Protein AF-A0A936VTS9-F1 (afdb_monomer)

pLDDT: mean 87.69, std 15.1, range [30.19, 98.06]

Secondary structure (DSSP, 8-state):
--S------HHHHHHHHHHHHHHHHHHHHSS---------TTSSHHHHHHHHHHHHHHTT-------GGGGBSS-HHHHHHHHHH-GGG-SGGGB-HHHHHHHHHHHHHT-S-----

Mean predicted aligned error: 6.27 Å

Nearest PDB structures (foldseek):
  3rot-assembly1_A  TM=4.775E-01  e=7.035E+00  Legionella pneumophila subsp. pneumophila str. Philadelphia 1

Radius of gyration: 16.19 Å; Cα contacts (8 Å, |Δi|>4): 73; chains: 1; bounding box: 34×36×44 Å

Foldseek 3Di:
DPPDDPDQDVVLLVVLVVVCVVCVVVCVVAPFDDDDQDDDVPPCSVVNQVSNCVVCVVVVNHDDDDDQQVFFPDHPVVVVVVCVVPVVCPDDVRGPVVLVVVVVVCRRVVPPDDDDD

Structure (mmCIF, N/CA/C/O backbone):
data_AF-A0A936VTS9-F1
#
_entry.id   AF-A0A936VTS9-F1
#
loop_
_atom_site.group_PDB
_atom_site.id
_atom_site.type_symbol
_atom_site.label_atom_id
_atom_site.label_alt_id
_atom_site.label_comp_id
_atom_site.label_asym_id
_atom_site.label_entity_id
_atom_site.label_seq_id
_atom_site.pdbx_PDB_ins_code
_atom_site.Cartn_x
_atom_site.Cartn_y
_atom_site.Cartn_z
_atom_site.occupancy
_atom_site.B_iso_or_equiv
_atom_site.auth_seq_id
_atom_site.auth_comp_id
_atom_site.auth_asym_id
_atom_site.auth_atom_id
_atom_site.pdbx_PDB_model_num
ATOM 1 N N . MET A 1 1 ? 12.568 -3.144 -2.873 1.00 46.44 1 MET A N 1
ATOM 2 C CA . MET A 1 1 ? 13.756 -2.280 -2.635 1.00 46.44 1 MET A CA 1
ATOM 3 C C . MET A 1 1 ? 14.427 -2.713 -1.330 1.00 46.44 1 MET A C 1
ATOM 5 O O . MET A 1 1 ? 13.986 -2.320 -0.260 1.00 46.44 1 MET A O 1
ATOM 9 N N . ILE A 1 2 ? 15.425 -3.597 -1.391 1.00 30.19 2 ILE A N 1
ATOM 10 C CA . ILE A 1 2 ? 16.169 -4.049 -0.203 1.00 30.19 2 ILE A CA 1
ATOM 11 C C . ILE A 1 2 ? 17.440 -3.198 -0.126 1.00 30.19 2 ILE A C 1
ATOM 13 O O . ILE A 1 2 ? 18.278 -3.291 -1.018 1.00 30.19 2 ILE A O 1
ATOM 17 N N . GLY A 1 3 ? 17.564 -2.352 0.901 1.00 41.81 3 GLY A N 1
ATOM 18 C CA . GLY A 1 3 ? 18.779 -1.561 1.165 1.00 41.81 3 GLY A CA 1
ATOM 19 C C . GLY A 1 3 ? 18.603 -0.040 1.197 1.00 41.81 3 GLY A C 1
ATOM 20 O O . GLY A 1 3 ? 19.502 0.652 1.675 1.00 41.81 3 GLY A O 1
ATOM 21 N N . ASP A 1 4 ? 17.454 0.486 0.775 1.00 53.44 4 ASP A N 1
ATOM 22 C CA . ASP A 1 4 ? 17.201 1.926 0.823 1.00 53.44 4 ASP A CA 1
ATOM 23 C C . ASP A 1 4 ? 16.870 2.386 2.244 1.00 53.44 4 ASP A C 1
ATOM 25 O O . ASP A 1 4 ? 15.795 2.127 2.785 1.00 53.44 4 ASP A O 1
ATOM 29 N N . LYS A 1 5 ? 17.817 3.092 2.867 1.00 62.66 5 LYS A N 1
ATOM 30 C CA . LYS A 1 5 ? 17.593 3.774 4.143 1.00 62.66 5 LYS A CA 1
ATOM 31 C C . LYS A 1 5 ? 16.794 5.047 3.895 1.00 62.66 5 LYS A C 1
ATOM 33 O O . LYS A 1 5 ? 17.365 6.113 3.649 1.00 62.66 5 LYS A O 1
ATOM 38 N N . ILE A 1 6 ? 15.472 4.938 3.982 1.00 70.12 6 ILE A N 1
ATOM 39 C CA . ILE A 1 6 ? 14.591 6.103 3.963 1.00 70.12 6 ILE A CA 1
ATOM 40 C C . ILE A 1 6 ? 14.909 6.957 5.197 1.00 70.12 6 ILE A C 1
ATOM 42 O O . ILE A 1 6 ? 14.695 6.536 6.332 1.00 70.12 6 ILE A O 1
ATOM 46 N N . HIS A 1 7 ? 15.437 8.162 4.978 1.00 79.50 7 HIS A N 1
ATOM 47 C CA . HIS A 1 7 ? 15.618 9.138 6.048 1.00 79.50 7 HIS A CA 1
ATOM 48 C C . HIS A 1 7 ? 14.267 9.781 6.363 1.00 79.50 7 HIS A C 1
ATOM 50 O O . HIS A 1 7 ? 13.797 10.662 5.641 1.00 79.50 7 HIS A O 1
ATOM 56 N N . ILE A 1 8 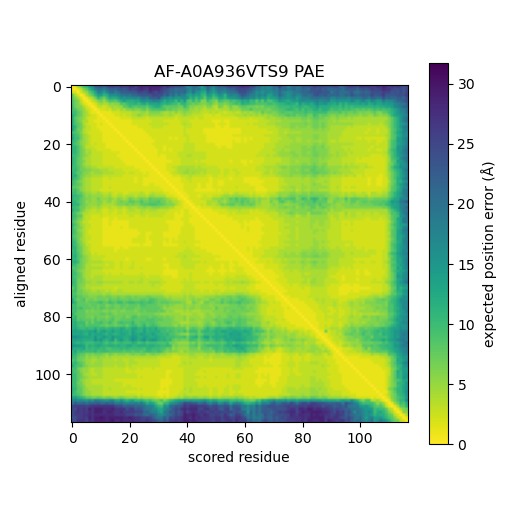? 13.636 9.315 7.437 1.00 85.12 8 ILE A N 1
ATOM 57 C CA . ILE A 1 8 ? 12.363 9.848 7.917 1.00 85.12 8 ILE A CA 1
ATOM 58 C C . ILE A 1 8 ? 12.626 11.146 8.683 1.00 85.12 8 ILE A C 1
ATOM 60 O O . ILE A 1 8 ? 13.404 11.172 9.634 1.00 85.12 8 ILE A O 1
ATOM 64 N N . LYS A 1 9 ? 11.976 12.230 8.254 1.00 87.12 9 LYS A N 1
ATOM 65 C CA . LYS A 1 9 ? 11.957 13.519 8.950 1.00 87.12 9 LYS A CA 1
ATOM 66 C C . LYS A 1 9 ? 10.609 13.721 9.632 1.00 87.12 9 LYS A C 1
ATOM 68 O O . LYS A 1 9 ? 9.590 13.230 9.146 1.00 87.12 9 LYS A O 1
ATOM 73 N N . GLU A 1 10 ? 10.594 14.535 10.683 1.00 89.31 10 GLU A N 1
ATOM 74 C CA . GLU A 1 10 ? 9.375 14.843 11.443 1.00 89.31 10 GLU A CA 1
ATOM 75 C C . GLU A 1 10 ? 8.262 15.451 10.571 1.00 89.31 10 GLU A C 1
ATOM 77 O O . GLU A 1 10 ? 7.089 15.118 10.714 1.00 89.31 10 GLU A O 1
ATOM 82 N N . GLU A 1 11 ? 8.623 16.276 9.583 1.00 90.31 11 GLU A N 1
ATOM 83 C CA . GLU A 1 11 ? 7.670 16.851 8.621 1.00 90.31 11 GLU A CA 1
ATOM 84 C C . GLU A 1 11 ? 6.881 15.786 7.831 1.00 90.31 11 GLU A C 1
ATOM 86 O O . GLU A 1 11 ? 5.711 15.992 7.501 1.00 90.31 11 GLU A O 1
ATOM 91 N N . TYR A 1 12 ? 7.484 14.623 7.559 1.00 93.44 12 TYR A N 1
ATOM 92 C CA . TYR A 1 12 ? 6.818 13.526 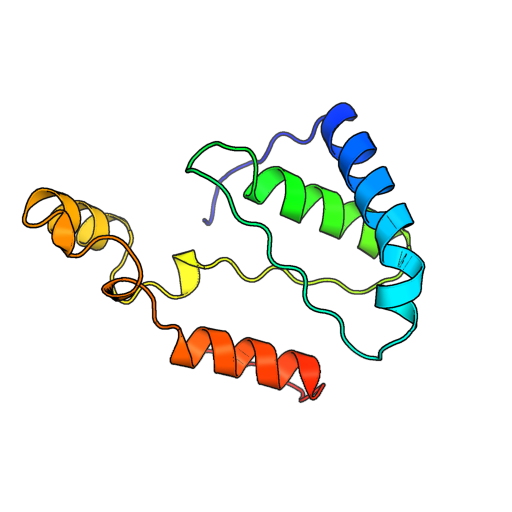6.855 1.00 93.44 12 TYR A CA 1
ATOM 93 C C . TYR A 1 12 ? 5.859 12.772 7.779 1.00 93.44 12 TYR A C 1
ATOM 95 O O . TYR A 1 12 ? 4.784 12.363 7.337 1.00 93.44 12 TYR A O 1
ATOM 103 N N . LEU A 1 13 ? 6.214 12.639 9.061 1.00 94.75 13 LEU A N 1
ATOM 104 C CA . LEU A 1 13 ? 5.337 12.064 10.081 1.00 94.75 13 LEU A CA 1
ATOM 105 C C . LEU A 1 13 ? 4.121 12.960 10.327 1.00 94.75 13 LEU A C 1
ATOM 107 O O . LEU A 1 13 ? 3.005 12.453 10.394 1.00 94.75 13 LEU A O 1
ATOM 111 N N . HIS A 1 14 ? 4.295 14.284 10.359 1.00 95.81 14 HIS A N 1
ATOM 112 C CA . HIS A 1 14 ? 3.180 15.232 10.484 1.00 95.81 14 HIS A CA 1
ATOM 113 C C . HIS A 1 14 ? 2.132 15.054 9.381 1.00 95.81 14 HIS A C 1
ATOM 115 O O . HIS A 1 14 ? 0.932 14.988 9.648 1.00 95.81 14 HIS A O 1
ATOM 121 N N . ASN A 1 15 ? 2.576 14.923 8.129 1.00 95.31 15 ASN A N 1
ATOM 122 C CA . ASN A 1 15 ? 1.666 14.681 7.009 1.00 95.31 15 ASN A CA 1
ATOM 123 C C . ASN A 1 15 ? 0.994 13.304 7.103 1.00 95.31 15 ASN A C 1
ATOM 125 O O . ASN A 1 15 ? -0.202 13.194 6.840 1.00 95.31 15 ASN A O 1
ATOM 129 N N . ALA A 1 16 ? 1.725 12.271 7.527 1.00 97.12 16 ALA A N 1
ATOM 130 C CA . ALA A 1 16 ? 1.157 10.945 7.749 1.00 97.12 16 ALA A CA 1
ATOM 131 C C . ALA A 1 16 ? 0.094 10.932 8.861 1.00 97.12 16 ALA A C 1
ATOM 133 O O . ALA A 1 16 ? -0.948 10.305 8.684 1.00 97.12 16 ALA A O 1
ATOM 134 N N . ARG A 1 17 ? 0.294 11.677 9.960 1.00 98.06 17 ARG A N 1
ATOM 135 C CA . ARG A 1 17 ? -0.706 11.839 11.032 1.00 98.06 17 ARG A CA 1
ATOM 136 C C . ARG A 1 17 ? -1.998 12.461 10.513 1.00 98.06 17 ARG A C 1
ATOM 138 O O . ARG A 1 17 ? -3.063 11.920 10.774 1.00 98.06 17 ARG A O 1
ATOM 145 N N . LYS A 1 18 ? -1.914 13.495 9.672 1.00 98.00 18 LYS A N 1
ATOM 146 C CA . LYS A 1 18 ? -3.104 14.082 9.029 1.00 98.00 18 LYS A CA 1
ATOM 147 C C . LYS A 1 18 ? -3.863 13.085 8.152 1.00 98.00 18 LYS A C 1
ATOM 149 O O . LYS A 1 18 ? -5.088 13.069 8.178 1.00 98.00 18 LYS A O 1
ATOM 154 N N . ILE A 1 19 ? -3.149 12.265 7.374 1.00 97.56 19 ILE A N 1
ATOM 155 C CA . ILE A 1 19 ? -3.771 11.215 6.549 1.00 97.56 19 ILE A CA 1
ATOM 156 C C . ILE A 1 19 ? -4.448 10.175 7.449 1.00 97.56 19 ILE A C 1
ATOM 158 O O . ILE A 1 19 ? -5.592 9.807 7.198 1.00 97.56 19 ILE A O 1
ATOM 162 N N . LYS A 1 20 ? -3.764 9.739 8.515 1.00 97.69 20 LYS A N 1
ATOM 163 C CA . LYS A 1 20 ? -4.306 8.811 9.512 1.00 97.69 20 LYS A CA 1
ATOM 164 C C . LYS A 1 20 ? -5.587 9.366 10.127 1.00 97.69 20 LYS A C 1
ATOM 166 O O . LYS A 1 20 ? -6.580 8.660 10.146 1.00 97.69 20 LYS A O 1
ATOM 171 N N . ASP A 1 21 ? -5.583 10.618 10.580 1.00 97.81 21 ASP A N 1
ATOM 172 C CA . ASP A 1 21 ? -6.745 11.253 11.214 1.00 97.81 21 ASP A CA 1
ATOM 173 C C . ASP A 1 21 ? -7.933 11.375 10.245 1.00 97.81 21 ASP A C 1
ATOM 175 O O . ASP A 1 21 ? -9.075 11.167 10.645 1.00 97.81 21 ASP A O 1
ATOM 179 N N . LEU A 1 22 ? -7.670 11.659 8.963 1.00 98.00 22 LEU A N 1
ATOM 180 C CA . LEU A 1 22 ? -8.706 11.733 7.931 1.00 98.00 22 LEU A CA 1
ATOM 181 C C . LEU A 1 22 ? -9.371 10.374 7.665 1.00 98.00 22 LEU A C 1
ATOM 183 O O . LEU A 1 22 ? -10.568 10.327 7.406 1.00 98.00 22 LEU A O 1
ATOM 187 N N . LEU A 1 23 ? -8.594 9.289 7.705 1.00 97.31 23 LEU A N 1
ATOM 188 C CA . LEU A 1 23 ? -9.042 7.942 7.334 1.00 97.31 23 LEU A CA 1
ATOM 189 C C . LEU A 1 23 ? -9.372 7.051 8.540 1.00 97.31 23 LEU A C 1
ATOM 191 O O . LEU A 1 23 ? -9.840 5.932 8.353 1.00 97.31 23 LEU A O 1
ATOM 195 N N . GLU A 1 24 ? -9.122 7.501 9.773 1.00 95.88 24 GLU A N 1
ATOM 196 C CA . GLU A 1 24 ? -9.191 6.649 10.968 1.00 95.88 24 GLU A CA 1
ATOM 197 C C . GLU A 1 24 ? -10.571 6.018 11.160 1.00 95.88 24 GLU A C 1
ATOM 199 O O . GLU A 1 24 ? -10.664 4.834 11.494 1.00 95.88 24 GLU A O 1
ATOM 204 N N . PHE A 1 25 ? -11.637 6.783 10.918 1.00 97.19 25 PHE A N 1
ATOM 205 C CA . PHE A 1 25 ? -12.997 6.262 11.007 1.00 97.19 25 PHE A CA 1
ATOM 206 C C . PHE A 1 25 ? -13.225 5.113 10.016 1.00 97.19 25 PHE A C 1
ATOM 208 O O . PHE A 1 25 ? -13.690 4.048 10.420 1.00 97.19 25 PHE A O 1
ATOM 215 N N . ASP A 1 26 ? -12.845 5.292 8.750 1.00 97.38 26 ASP A N 1
ATOM 216 C CA . ASP A 1 26 ? -13.038 4.285 7.703 1.00 97.38 26 ASP A CA 1
ATOM 217 C C . ASP A 1 26 ? -12.192 3.037 7.965 1.00 97.38 26 ASP A C 1
ATOM 219 O O . ASP A 1 26 ? -12.702 1.920 7.895 1.00 97.38 26 ASP A O 1
ATOM 223 N N . ILE A 1 27 ? -10.925 3.226 8.357 1.00 96.56 27 ILE A N 1
ATOM 224 C CA . ILE A 1 27 ? -10.000 2.136 8.692 1.00 96.56 27 ILE A CA 1
ATOM 225 C C . ILE A 1 27 ? -10.568 1.265 9.815 1.00 96.56 27 ILE A C 1
ATOM 227 O O . ILE A 1 27 ? -10.493 0.043 9.739 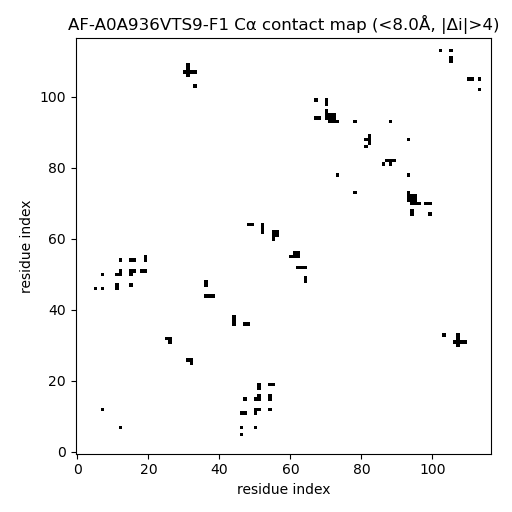1.00 96.56 27 ILE A O 1
ATOM 231 N N . ARG A 1 28 ? -11.142 1.877 10.859 1.00 95.56 28 ARG A N 1
ATOM 232 C CA . ARG A 1 28 ? -11.698 1.148 12.011 1.00 95.56 28 ARG A CA 1
ATOM 233 C C . ARG A 1 28 ? -13.103 0.592 11.770 1.00 95.56 28 ARG A C 1
ATOM 235 O O . ARG A 1 28 ? -13.557 -0.237 12.555 1.00 95.56 28 ARG A O 1
ATOM 242 N N . SER A 1 29 ? -13.794 1.041 10.723 1.00 96.81 29 SER A N 1
ATOM 243 C CA . SER A 1 29 ? -15.169 0.622 10.415 1.00 96.81 29 SER A CA 1
ATOM 244 C C . SER A 1 29 ? -15.251 -0.708 9.664 1.00 96.81 29 SER A C 1
ATOM 246 O O . SER A 1 29 ? -16.337 -1.269 9.524 1.00 96.81 29 SER A O 1
ATOM 248 N N . VAL A 1 30 ? -14.120 -1.224 9.184 1.00 94.94 30 VAL A N 1
ATOM 249 C CA . VAL A 1 30 ? -14.026 -2.489 8.452 1.00 94.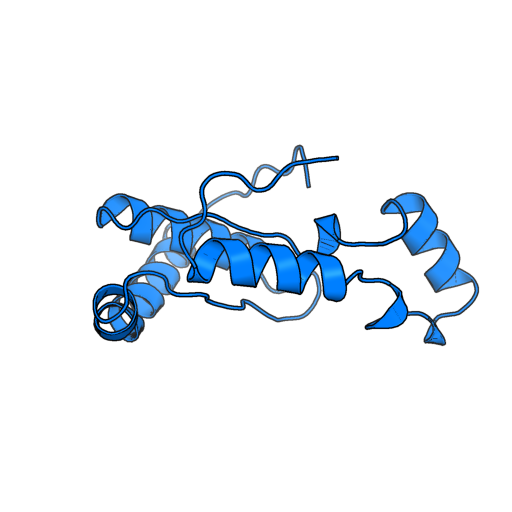94 30 VAL A CA 1
ATOM 250 C C . VAL A 1 30 ? -12.933 -3.369 9.056 1.00 94.94 30 VAL A C 1
ATOM 252 O O . VAL A 1 30 ? -12.002 -2.857 9.673 1.00 94.94 30 VAL A O 1
ATOM 255 N N . PRO A 1 31 ? -13.005 -4.698 8.890 1.00 93.00 31 PRO A N 1
ATOM 256 C CA . PRO A 1 31 ? -11.989 -5.579 9.456 1.00 93.00 31 PRO A CA 1
ATOM 257 C C . PRO A 1 31 ? -10.632 -5.502 8.732 1.00 93.00 31 PRO A C 1
ATOM 259 O O . PRO A 1 31 ? -9.607 -5.820 9.326 1.00 93.00 31 PRO A O 1
ATOM 262 N N . ALA A 1 32 ? -10.618 -5.082 7.464 1.00 95.12 32 ALA A N 1
ATOM 263 C CA . ALA A 1 32 ? -9.415 -4.877 6.665 1.00 95.12 32 ALA A CA 1
ATOM 264 C C . ALA A 1 32 ? -9.623 -3.691 5.713 1.00 95.12 32 ALA A C 1
ATOM 266 O O . ALA A 1 32 ? -10.673 -3.581 5.077 1.00 95.12 32 ALA A O 1
ATOM 267 N N . PHE A 1 33 ? -8.623 -2.814 5.606 1.00 96.62 33 PHE A N 1
ATOM 268 C CA . PHE A 1 33 ? -8.676 -1.597 4.793 1.00 96.62 33 PHE A CA 1
ATOM 269 C C . PHE A 1 33 ? -7.431 -1.487 3.908 1.00 96.62 33 PHE A C 1
ATOM 271 O O . PHE A 1 33 ? -6.316 -1.732 4.367 1.00 96.62 33 PHE A O 1
ATOM 278 N N . VAL A 1 34 ? -7.610 -1.112 2.640 1.00 96.81 34 VAL A N 1
ATOM 279 C CA . VAL A 1 34 ? -6.521 -1.023 1.653 1.00 96.81 34 VAL A CA 1
ATOM 280 C C . VAL A 1 34 ? -6.392 0.413 1.157 1.00 96.81 34 VAL A C 1
ATOM 282 O O . VAL A 1 34 ? -7.362 1.008 0.695 1.00 96.81 34 VAL A O 1
ATOM 285 N N . ILE A 1 35 ? -5.173 0.955 1.223 1.00 96.44 35 ILE A N 1
ATOM 286 C CA . ILE A 1 35 ? -4.836 2.312 0.775 1.00 96.44 35 ILE A CA 1
ATOM 287 C C . ILE A 1 35 ? -3.826 2.219 -0.363 1.00 96.44 35 ILE A C 1
ATOM 289 O O . ILE A 1 35 ? -2.745 1.654 -0.202 1.00 96.44 35 ILE A O 1
ATOM 293 N N . THR A 1 36 ? -4.143 2.823 -1.507 1.00 95.69 36 THR A N 1
ATOM 294 C CA . THR A 1 36 ? -3.214 2.930 -2.638 1.00 95.69 36 THR A CA 1
ATOM 295 C C . THR A 1 36 ? -2.508 4.282 -2.630 1.00 95.69 36 THR A C 1
ATOM 297 O O . THR A 1 36 ? -3.167 5.321 -2.669 1.00 95.69 36 THR A O 1
ATOM 300 N N . ILE A 1 37 ? -1.173 4.284 -2.642 1.00 95.31 37 ILE A N 1
ATOM 301 C CA . ILE A 1 37 ? -0.358 5.507 -2.707 1.00 95.31 37 ILE A CA 1
ATOM 302 C C . ILE A 1 37 ? 0.294 5.594 -4.092 1.00 95.31 37 ILE A C 1
ATOM 304 O O . ILE A 1 37 ? 1.279 4.914 -4.376 1.00 95.31 37 ILE A O 1
ATOM 308 N N . GLY A 1 38 ? -0.282 6.427 -4.963 1.00 92.62 38 GLY A N 1
ATOM 309 C CA . GLY A 1 38 ? 0.189 6.669 -6.331 1.00 92.62 38 GLY A CA 1
ATOM 310 C C . GLY A 1 38 ? 1.024 7.947 -6.477 1.00 92.62 38 GLY A C 1
ATOM 311 O O . GLY A 1 38 ? 1.054 8.790 -5.584 1.00 92.62 38 GLY A O 1
ATOM 312 N N . GLY A 1 39 ? 1.715 8.091 -7.612 1.00 90.06 39 GLY A N 1
ATOM 313 C CA . GLY A 1 39 ? 2.572 9.247 -7.911 1.00 90.06 39 GLY A CA 1
ATOM 314 C C . GLY A 1 39 ? 3.796 8.908 -8.768 1.00 90.06 39 GLY A C 1
ATOM 315 O O . GLY A 1 39 ? 4.149 7.741 -8.956 1.00 90.06 39 GLY A O 1
ATOM 316 N N . GLU A 1 40 ? 4.479 9.932 -9.268 1.00 86.56 40 GLU A N 1
ATOM 317 C CA . GLU A 1 40 ? 5.674 9.793 -10.110 1.00 86.56 40 GLU A CA 1
ATOM 318 C C . GLU A 1 40 ? 6.887 9.246 -9.342 1.00 86.56 40 GLU A C 1
ATOM 320 O O . GLU A 1 40 ? 6.953 9.287 -8.109 1.00 86.56 40 GLU A O 1
ATOM 325 N N . SER A 1 41 ? 7.865 8.680 -10.055 1.00 81.88 41 SER A N 1
ATOM 326 C CA . SER A 1 41 ? 9.121 8.248 -9.426 1.00 81.88 41 SER A CA 1
ATOM 327 C C . SER A 1 41 ? 9.781 9.424 -8.695 1.00 81.88 41 SER A C 1
ATOM 329 O O . SER A 1 41 ? 9.857 10.522 -9.232 1.00 81.88 41 SER A O 1
ATOM 331 N N . GLY A 1 42 ? 10.211 9.213 -7.448 1.00 83.44 42 GLY A N 1
ATOM 332 C CA . GLY A 1 42 ? 10.776 10.278 -6.608 1.00 83.44 42 GLY A CA 1
ATOM 333 C C . GLY A 1 42 ? 9.761 11.207 -5.923 1.00 83.44 42 GLY A C 1
ATOM 334 O O . GLY A 1 42 ? 10.172 12.021 -5.105 1.00 83.44 42 GLY A O 1
ATOM 335 N N . SER A 1 43 ? 8.448 11.059 -6.145 1.00 88.06 43 SER A N 1
ATOM 336 C CA . SER A 1 43 ? 7.419 11.941 -5.552 1.00 88.06 43 SER A CA 1
ATOM 337 C C . SER A 1 43 ? 7.161 11.737 -4.048 1.00 88.06 43 SER A C 1
ATOM 339 O O . SER A 1 43 ? 6.224 12.308 -3.499 1.00 88.06 43 SER A O 1
ATOM 341 N N . GLY A 1 44 ? 7.933 10.873 -3.381 1.00 91.12 44 GLY A N 1
ATOM 342 C CA . GLY A 1 44 ? 7.775 10.582 -1.953 1.00 91.12 44 GLY A CA 1
ATOM 343 C C . GLY A 1 44 ? 6.811 9.444 -1.598 1.00 91.12 44 GLY A C 1
ATOM 344 O O . GLY A 1 44 ? 6.617 9.204 -0.414 1.00 91.12 44 GLY A O 1
ATOM 345 N N . LYS A 1 45 ? 6.263 8.683 -2.563 1.00 93.94 45 LYS A N 1
ATOM 346 C CA . LYS A 1 45 ? 5.321 7.566 -2.297 1.00 93.94 45 LYS A CA 1
ATOM 347 C C . LYS A 1 45 ? 5.791 6.604 -1.202 1.00 93.94 45 LYS A C 1
ATOM 349 O O . LYS A 1 45 ? 5.062 6.351 -0.249 1.00 93.94 45 LYS A O 1
ATOM 354 N N . SER A 1 46 ? 7.013 6.084 -1.340 1.00 91.81 46 SER A N 1
ATOM 355 C CA . SER A 1 46 ? 7.579 5.123 -0.388 1.00 91.81 46 SER A CA 1
ATOM 356 C C . SER A 1 46 ? 7.757 5.752 0.992 1.00 91.81 46 SER A C 1
ATOM 358 O O . SER A 1 46 ? 7.475 5.107 1.992 1.00 91.81 46 SER A O 1
ATOM 360 N N . VAL A 1 47 ? 8.137 7.034 1.046 1.00 93.88 47 VAL A N 1
ATOM 361 C CA . VAL A 1 47 ? 8.249 7.795 2.299 1.00 93.88 47 VAL A CA 1
ATOM 362 C C . VAL A 1 47 ? 6.880 7.930 2.960 1.00 93.88 47 VAL A C 1
ATOM 364 O O . VAL A 1 47 ? 6.740 7.617 4.137 1.00 93.88 47 VAL A O 1
ATOM 367 N N . THR A 1 48 ? 5.854 8.335 2.207 1.00 95.62 48 THR A N 1
ATOM 368 C CA . THR A 1 48 ? 4.480 8.452 2.708 1.00 95.62 48 THR A CA 1
ATOM 369 C C . THR A 1 48 ? 3.953 7.112 3.215 1.00 95.62 48 THR A C 1
ATOM 371 O O . THR A 1 48 ? 3.398 7.071 4.308 1.00 95.62 48 THR A O 1
ATOM 374 N N . ALA A 1 49 ? 4.164 6.018 2.475 1.00 95.69 49 ALA A N 1
ATOM 375 C CA . ALA A 1 49 ? 3.750 4.677 2.883 1.00 95.69 49 ALA A CA 1
ATOM 376 C C . ALA A 1 49 ? 4.428 4.240 4.191 1.00 95.69 49 ALA A C 1
ATOM 378 O O . ALA A 1 49 ? 3.755 3.783 5.113 1.00 95.69 49 ALA A O 1
ATOM 379 N N . SER A 1 50 ? 5.746 4.434 4.302 1.00 95.06 50 SER A N 1
ATOM 380 C CA . SER A 1 50 ? 6.502 4.105 5.513 1.00 95.06 50 SER A CA 1
ATOM 381 C C . SER A 1 50 ? 6.073 4.948 6.715 1.00 95.06 50 SER A C 1
ATOM 383 O O . SER A 1 50 ? 5.810 4.386 7.775 1.00 95.06 50 SER A O 1
ATOM 385 N N . CYS A 1 51 ? 5.934 6.270 6.561 1.00 96.62 51 CYS A N 1
ATOM 386 C CA . CYS A 1 51 ? 5.465 7.145 7.640 1.00 96.62 51 CYS A CA 1
ATOM 387 C C . CYS A 1 51 ? 4.035 6.806 8.076 1.00 96.62 51 CYS A C 1
ATOM 389 O O . CYS A 1 51 ? 3.746 6.799 9.270 1.00 96.62 51 CYS A O 1
ATOM 391 N N . LEU A 1 52 ? 3.137 6.521 7.127 1.00 97.56 52 LEU A N 1
ATOM 392 C CA . LEU A 1 52 ? 1.756 6.159 7.436 1.00 97.56 52 LEU A CA 1
ATOM 393 C C . LEU A 1 52 ? 1.691 4.831 8.189 1.00 97.56 52 LEU A C 1
ATOM 395 O O . LEU A 1 52 ? 0.992 4.753 9.194 1.00 97.56 52 LEU A O 1
ATOM 399 N N . LYS A 1 53 ? 2.476 3.829 7.772 1.00 96.62 53 LYS A N 1
ATOM 400 C CA . LYS A 1 53 ? 2.621 2.577 8.521 1.00 96.62 53 LYS A CA 1
ATOM 401 C C . LYS A 1 53 ? 3.094 2.831 9.954 1.00 96.62 53 LYS A C 1
ATOM 403 O O . LYS A 1 53 ? 2.470 2.318 10.872 1.00 96.62 53 LYS A O 1
ATOM 408 N N . MET A 1 54 ? 4.137 3.642 10.157 1.00 96.00 54 MET A N 1
ATOM 409 C CA . MET A 1 54 ? 4.636 3.955 11.505 1.00 96.00 54 MET A CA 1
ATOM 410 C C . MET A 1 54 ? 3.543 4.563 12.392 1.00 96.00 54 MET A C 1
ATOM 412 O O . MET A 1 54 ? 3.330 4.107 13.510 1.00 96.00 54 MET A O 1
ATOM 416 N N . VAL A 1 55 ? 2.814 5.556 11.880 1.00 97.44 55 VAL A N 1
ATOM 417 C CA . VAL A 1 55 ? 1.748 6.236 12.630 1.00 97.44 55 VAL A CA 1
ATOM 418 C C . VAL A 1 55 ? 0.547 5.317 12.903 1.00 97.44 55 VAL A C 1
ATOM 420 O O . VAL A 1 55 ? -0.076 5.423 13.959 1.00 97.44 55 VAL A O 1
ATOM 423 N N . LEU A 1 56 ? 0.200 4.424 11.973 1.00 97.50 56 LEU A N 1
ATOM 424 C CA . LEU A 1 56 ? -0.868 3.437 12.170 1.00 97.50 56 LEU A CA 1
ATOM 425 C C . LEU A 1 56 ? -0.464 2.361 13.185 1.00 97.50 56 LEU A C 1
ATOM 427 O O . LEU A 1 56 ? -1.256 2.036 14.069 1.00 97.50 56 LEU A O 1
ATOM 431 N N . ASP A 1 57 ? 0.775 1.870 13.117 1.00 96.19 57 ASP A N 1
ATOM 432 C CA . ASP A 1 57 ? 1.316 0.913 14.084 1.00 96.19 57 ASP A CA 1
ATOM 433 C C . ASP A 1 57 ? 1.355 1.531 15.500 1.00 96.19 57 ASP A C 1
ATOM 435 O O . ASP A 1 57 ? 0.930 0.886 16.458 1.00 96.19 57 ASP A O 1
ATOM 439 N N . GLU A 1 58 ? 1.766 2.803 15.640 1.00 96.38 58 GLU A N 1
ATOM 440 C CA . GLU A 1 58 ? 1.687 3.575 16.900 1.00 96.38 58 GLU A CA 1
ATOM 441 C C . GLU A 1 58 ? 0.252 3.639 17.462 1.00 96.38 58 GLU A C 1
ATOM 443 O O . GLU A 1 58 ? 0.053 3.677 18.677 1.00 96.38 58 GLU A O 1
ATOM 448 N N . ALA A 1 59 ? -0.760 3.624 16.589 1.00 96.19 59 ALA A N 1
ATOM 449 C CA . ALA A 1 59 ? -2.179 3.616 16.944 1.00 96.19 59 ALA A CA 1
ATOM 450 C C . ALA A 1 59 ? -2.766 2.199 17.133 1.00 96.19 59 ALA A C 1
ATOM 452 O O . ALA A 1 59 ? -3.990 2.051 17.244 1.00 96.19 59 ALA A O 1
ATOM 453 N N . ASN A 1 60 ? -1.909 1.172 17.195 1.00 96.88 60 ASN A N 1
ATOM 454 C CA . ASN A 1 60 ? -2.257 -0.249 17.289 1.00 96.88 60 ASN A CA 1
ATOM 455 C C . ASN A 1 60 ? -3.120 -0.749 16.116 1.00 96.88 60 ASN A C 1
ATOM 457 O O . ASN A 1 60 ? -4.017 -1.570 16.308 1.00 96.88 60 ASN A O 1
ATOM 461 N N . ILE A 1 61 ? -2.866 -0.247 14.905 1.00 95.69 61 ILE A N 1
ATOM 462 C CA . ILE A 1 61 ? -3.492 -0.714 13.663 1.00 95.69 61 ILE A CA 1
ATOM 463 C C . ILE A 1 61 ? -2.426 -1.475 12.856 1.00 95.69 61 ILE A C 1
ATOM 465 O O . ILE A 1 61 ? -1.585 -0.839 12.215 1.00 95.69 61 ILE A O 1
ATOM 469 N N . PRO A 1 62 ? -2.431 -2.824 12.877 1.00 93.44 62 PRO A N 1
ATOM 470 C CA . PRO A 1 62 ? -1.442 -3.624 12.165 1.00 93.44 62 PRO A CA 1
ATOM 471 C C . PRO A 1 62 ? -1.463 -3.323 10.669 1.00 93.44 62 PRO A C 1
ATOM 473 O O . PRO A 1 62 ? -2.480 -3.500 10.002 1.00 93.44 62 PRO A O 1
ATOM 476 N N . THR A 1 63 ? -0.328 -2.873 10.144 1.00 95.38 63 THR A N 1
ATOM 477 C CA . THR A 1 63 ? -0.227 -2.428 8.751 1.00 95.38 63 THR A CA 1
ATOM 478 C C . THR A 1 63 ? 0.892 -3.167 8.021 1.00 95.38 63 THR A C 1
ATOM 480 O O . THR A 1 63 ? 1.969 -3.383 8.575 1.00 95.38 63 THR A O 1
ATOM 483 N N . LEU A 1 64 ? 0.687 -3.516 6.751 1.00 95.12 64 LEU A N 1
ATOM 484 C CA . LEU A 1 64 ? 1.733 -4.018 5.852 1.00 95.12 64 LEU A CA 1
ATOM 485 C C . LEU A 1 64 ? 1.822 -3.143 4.599 1.00 95.12 64 LEU A C 1
ATOM 487 O O . LEU A 1 64 ? 0.884 -2.418 4.277 1.00 95.12 64 LEU A O 1
ATOM 491 N N . ILE A 1 65 ? 2.957 -3.193 3.903 1.00 95.50 65 ILE A N 1
ATOM 492 C CA . ILE A 1 65 ? 3.176 -2.446 2.659 1.00 95.50 65 ILE A CA 1
ATOM 493 C C . ILE A 1 65 ? 3.400 -3.452 1.536 1.00 95.50 65 ILE A C 1
ATOM 495 O O . ILE A 1 65 ? 4.288 -4.295 1.631 1.00 95.50 65 ILE A O 1
ATOM 499 N N . LEU A 1 66 ? 2.618 -3.328 0.464 1.00 94.62 66 LEU A N 1
ATOM 500 C CA . LEU A 1 66 ? 2.857 -4.020 -0.799 1.00 94.62 66 LEU A CA 1
ATOM 501 C C . LEU A 1 66 ? 3.479 -3.023 -1.781 1.00 94.62 66 LEU A C 1
ATOM 503 O O . LEU A 1 66 ? 2.852 -2.018 -2.122 1.00 94.62 66 LEU A O 1
ATOM 507 N N . HIS A 1 67 ? 4.705 -3.279 -2.238 1.00 91.56 67 HIS A N 1
ATOM 508 C CA . HIS A 1 67 ? 5.323 -2.465 -3.282 1.00 91.56 67 HIS A CA 1
ATOM 509 C C . HIS A 1 67 ? 4.937 -3.014 -4.655 1.00 91.56 67 HIS A C 1
ATOM 511 O O . HIS A 1 67 ? 5.185 -4.179 -4.939 1.00 91.56 67 HIS A O 1
ATOM 517 N N . GLN A 1 68 ? 4.376 -2.175 -5.533 1.00 90.88 68 GLN A N 1
ATOM 518 C CA . GLN A 1 68 ? 4.011 -2.582 -6.900 1.00 90.88 68 GLN A CA 1
ATOM 519 C C . GLN A 1 68 ? 5.206 -3.151 -7.683 1.00 90.88 68 GLN A C 1
ATOM 521 O O . GLN A 1 68 ? 5.032 -4.066 -8.483 1.00 90.88 68 GLN A O 1
ATOM 526 N N . ASP A 1 69 ? 6.411 -2.645 -7.416 1.00 88.69 69 ASP A N 1
ATOM 527 C CA . ASP A 1 69 ? 7.645 -3.103 -8.056 1.00 88.69 69 ASP A CA 1
ATOM 528 C C . ASP A 1 69 ? 7.963 -4.578 -7.764 1.00 88.69 69 ASP A C 1
ATOM 530 O O . ASP A 1 69 ? 8.607 -5.232 -8.583 1.00 88.69 69 ASP A O 1
ATOM 534 N N . ASP A 1 70 ? 7.484 -5.121 -6.638 1.00 91.25 70 ASP A N 1
ATOM 535 C CA . ASP A 1 70 ? 7.647 -6.541 -6.294 1.00 91.25 70 ASP A CA 1
ATOM 536 C C . ASP A 1 70 ? 6.773 -7.449 -7.183 1.00 91.25 70 ASP A C 1
ATOM 538 O O . ASP A 1 70 ? 6.943 -8.665 -7.196 1.00 91.25 70 ASP A O 1
ATOM 542 N N . TYR A 1 71 ? 5.866 -6.857 -7.966 1.00 94.25 71 TYR A N 1
ATOM 543 C CA . TYR A 1 71 ? 4.980 -7.542 -8.904 1.00 94.25 71 TYR A CA 1
ATOM 544 C C . TYR A 1 71 ? 5.384 -7.307 -10.363 1.00 94.25 71 TYR A C 1
ATOM 546 O O . TYR A 1 71 ? 4.606 -7.624 -11.262 1.00 94.25 71 TYR A O 1
ATOM 554 N N . PHE A 1 72 ? 6.564 -6.747 -10.648 1.00 93.12 72 PHE A N 1
ATOM 555 C CA . PHE A 1 72 ? 7.050 -6.701 -12.027 1.00 93.12 72 PHE A CA 1
ATOM 556 C C . PHE A 1 72 ? 7.343 -8.111 -12.556 1.00 93.12 72 PHE A C 1
ATOM 558 O O . PHE A 1 72 ? 7.928 -8.937 -11.861 1.00 93.12 72 PHE A O 1
ATOM 565 N N . PHE A 1 73 ? 7.008 -8.373 -13.823 1.00 92.06 73 PHE A N 1
ATOM 566 C CA . PHE A 1 73 ? 7.373 -9.637 -14.479 1.00 92.06 73 PHE A CA 1
ATOM 567 C C . PHE A 1 73 ? 8.889 -9.799 -14.642 1.00 92.06 73 PHE A C 1
ATOM 569 O O . PHE A 1 73 ? 9.396 -10.919 -14.702 1.00 92.06 73 PHE A O 1
ATOM 576 N N . LEU A 1 74 ? 9.616 -8.682 -14.742 1.00 90.75 74 LEU A N 1
ATOM 577 C CA . LEU A 1 74 ? 11.055 -8.656 -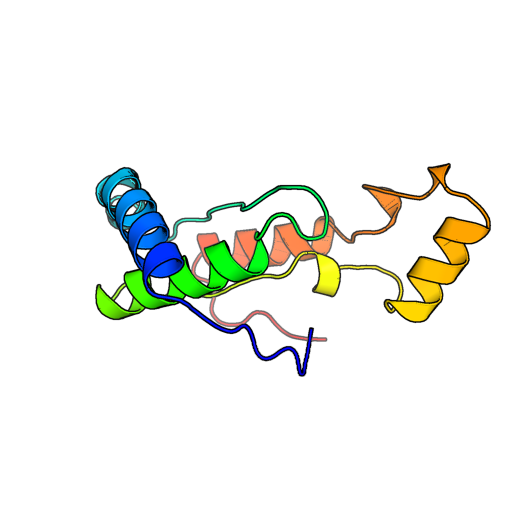14.968 1.00 90.75 74 LEU A CA 1
ATOM 578 C C . LEU A 1 74 ? 11.790 -7.981 -13.805 1.00 90.75 74 LEU A C 1
ATOM 580 O O . LEU A 1 74 ? 11.338 -6.944 -13.315 1.00 90.75 74 LEU A O 1
ATOM 584 N N . PRO A 1 75 ? 12.980 -8.483 -13.421 1.00 88.50 75 PRO A N 1
ATOM 585 C CA . PRO A 1 75 ? 13.830 -7.813 -12.442 1.00 88.50 75 PRO A CA 1
ATOM 586 C C . PRO A 1 75 ? 14.187 -6.378 -12.870 1.00 88.50 75 PRO A C 1
ATOM 588 O O . PRO A 1 75 ? 14.315 -6.127 -14.073 1.00 88.50 75 PRO A O 1
ATOM 591 N N . PRO A 1 76 ? 14.461 -5.451 -11.928 1.00 85.81 76 PRO A N 1
ATOM 592 C CA . PRO A 1 76 ? 14.613 -4.019 -12.218 1.00 85.81 76 PRO A CA 1
ATOM 593 C C . PRO A 1 76 ? 15.587 -3.687 -13.356 1.00 85.81 76 PRO A C 1
ATOM 595 O O . PRO A 1 76 ? 15.282 -2.870 -14.224 1.00 85.81 76 PRO A O 1
ATOM 598 N N . TYR A 1 77 ? 16.746 -4.351 -13.389 1.00 88.00 77 TYR A N 1
ATOM 599 C CA . TYR A 1 77 ? 17.763 -4.139 -14.422 1.00 88.00 77 TYR A CA 1
ATOM 600 C C . TYR A 1 77 ? 17.284 -4.563 -15.817 1.00 88.00 77 TYR A C 1
ATOM 602 O O . TYR A 1 77 ? 17.458 -3.830 -16.792 1.00 88.00 77 TYR A O 1
ATOM 610 N N . THR A 1 78 ? 16.660 -5.738 -15.919 1.00 89.00 78 THR A N 1
ATOM 611 C CA . THR A 1 78 ? 16.132 -6.258 -17.186 1.00 89.00 78 THR A CA 1
ATOM 612 C C . THR A 1 78 ? 14.925 -5.449 -17.641 1.00 89.00 78 THR A C 1
ATOM 614 O O . THR A 1 78 ? 14.815 -5.141 -18.826 1.00 89.00 78 THR A O 1
ATOM 617 N N . ASN A 1 79 ? 14.071 -5.040 -16.701 1.00 88.62 79 ASN A N 1
ATOM 618 C CA . ASN A 1 79 ? 12.910 -4.219 -16.997 1.00 88.62 79 ASN A CA 1
ATOM 619 C C . ASN A 1 79 ? 13.342 -2.858 -17.564 1.00 88.62 79 ASN A C 1
ATOM 621 O O . ASN A 1 79 ? 12.911 -2.459 -18.640 1.00 88.62 79 ASN A O 1
ATOM 625 N N . HIS A 1 80 ? 14.320 -2.201 -16.929 1.00 89.19 80 HIS A N 1
ATOM 626 C CA . HIS A 1 80 ? 14.903 -0.961 -17.445 1.00 89.19 80 HIS A CA 1
ATOM 627 C C . HIS A 1 80 ? 15.460 -1.109 -18.871 1.00 89.19 80 HIS A C 1
ATOM 629 O O . HIS A 1 80 ? 15.210 -0.247 -19.711 1.00 89.19 80 HIS A O 1
ATOM 635 N N . LYS A 1 81 ? 16.159 -2.212 -19.180 1.00 91.25 81 LYS A N 1
ATOM 636 C CA . LYS A 1 81 ? 16.638 -2.482 -20.547 1.00 91.25 81 LYS A CA 1
ATOM 637 C C . LYS A 1 81 ? 15.503 -2.589 -21.561 1.00 91.25 81 LYS A C 1
ATOM 639 O O . LYS A 1 81 ? 15.653 -2.072 -22.662 1.00 91.25 81 LYS A O 1
ATOM 644 N N . GLN A 1 82 ? 14.385 -3.225 -21.209 1.00 87.88 82 GLN A N 1
ATOM 645 C CA . GLN A 1 82 ? 13.234 -3.298 -22.110 1.00 87.88 82 GLN A CA 1
ATOM 646 C C . GLN A 1 82 ? 12.626 -1.923 -22.385 1.00 87.88 82 GLN A C 1
ATOM 648 O O . GLN A 1 82 ? 12.348 -1.621 -23.541 1.00 87.88 82 GLN A O 1
ATOM 653 N N . ARG A 1 83 ? 12.528 -1.051 -21.375 1.00 90.38 8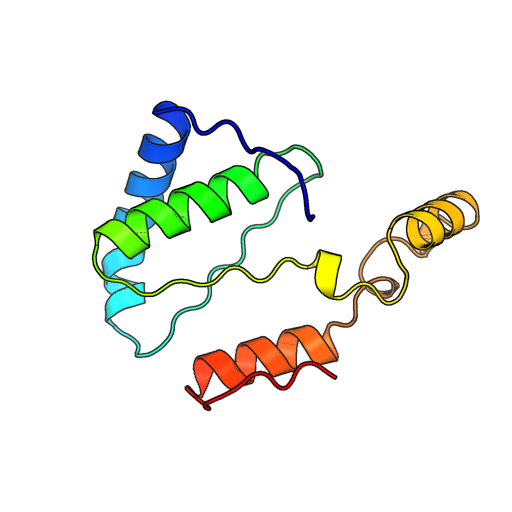3 ARG A N 1
ATOM 654 C CA . ARG A 1 83 ? 12.034 0.329 -21.555 1.00 90.38 83 ARG A CA 1
ATOM 655 C C . ARG A 1 83 ? 12.859 1.137 -22.559 1.00 90.38 83 ARG A C 1
ATOM 657 O O . ARG A 1 83 ? 12.313 1.995 -23.242 1.00 90.38 83 ARG A O 1
ATOM 664 N N . LEU A 1 84 ? 14.169 0.879 -22.632 1.00 91.31 84 LEU A N 1
ATOM 665 C CA . LEU A 1 84 ? 15.063 1.524 -23.602 1.00 91.31 84 LEU A CA 1
ATOM 666 C C . LEU A 1 84 ? 14.857 1.008 -25.033 1.00 91.31 84 LEU A C 1
ATOM 668 O O . LEU A 1 84 ? 15.131 1.741 -25.978 1.00 91.31 84 LEU A O 1
ATOM 672 N N . LEU A 1 85 ? 14.412 -0.243 -25.189 1.00 90.44 85 LEU A N 1
ATOM 673 C CA . LEU A 1 85 ? 14.125 -0.847 -26.493 1.00 90.44 85 LEU A CA 1
ATOM 674 C C . LEU A 1 85 ? 12.745 -0.434 -27.010 1.00 90.44 85 LEU A C 1
ATOM 676 O O . LEU A 1 85 ? 12.605 -0.128 -28.190 1.00 90.44 85 LEU A O 1
ATOM 680 N N . ASP A 1 86 ? 11.747 -0.423 -26.129 1.00 87.00 86 ASP A N 1
ATOM 681 C CA . ASP A 1 86 ? 10.378 -0.042 -26.449 1.00 87.00 86 ASP A CA 1
ATOM 682 C C . ASP A 1 86 ? 9.700 0.621 -25.243 1.00 87.00 86 ASP A C 1
ATOM 684 O O . ASP A 1 86 ? 9.265 -0.028 -24.289 1.00 87.00 86 ASP A O 1
ATOM 688 N N . ILE A 1 87 ? 9.583 1.947 -25.306 1.00 86.50 87 ILE A N 1
ATOM 689 C CA . ILE A 1 87 ? 8.936 2.740 -24.260 1.00 86.50 87 ILE A CA 1
ATOM 690 C C . ILE A 1 87 ? 7.424 2.490 -24.187 1.00 86.50 87 ILE A C 1
ATOM 692 O O . ILE A 1 87 ? 6.816 2.746 -23.151 1.00 86.50 87 ILE A O 1
ATOM 696 N N . THR A 1 88 ? 6.798 1.975 -25.254 1.00 85.69 88 THR A N 1
ATOM 697 C CA . THR A 1 88 ? 5.352 1.698 -25.262 1.00 85.69 88 THR A CA 1
ATOM 698 C C . THR A 1 88 ? 4.982 0.523 -24.362 1.00 85.69 88 THR A C 1
ATOM 700 O O . THR A 1 88 ? 3.832 0.407 -23.943 1.00 85.69 88 THR A O 1
ATOM 703 N N . HIS A 1 89 ? 5.971 -0.298 -23.996 1.00 77.94 89 HIS A N 1
ATOM 704 C CA . HIS A 1 89 ? 5.821 -1.362 -23.015 1.00 77.94 89 HIS A CA 1
ATOM 705 C C . HIS A 1 89 ? 5.722 -0.842 -21.572 1.00 77.94 89 HIS A C 1
ATOM 707 O O . HIS A 1 89 ? 5.347 -1.606 -20.682 1.00 77.94 89 HIS A O 1
ATOM 713 N N . VAL A 1 90 ? 6.037 0.437 -21.319 1.00 83.69 90 VAL A N 1
ATOM 714 C CA . VAL A 1 90 ? 5.931 1.030 -19.982 1.00 83.69 90 VAL A CA 1
ATOM 715 C C . VAL A 1 90 ? 4.475 1.105 -19.538 1.00 83.69 90 VAL A C 1
ATOM 717 O O . VAL A 1 90 ? 3.605 1.607 -20.249 1.00 83.69 90 VAL A O 1
ATOM 720 N N . GLY A 1 91 ? 4.220 0.678 -18.305 1.00 82.38 91 GLY A N 1
ATOM 721 C CA . GLY A 1 91 ? 2.913 0.782 -17.673 1.00 82.38 91 GLY A CA 1
ATOM 722 C C . GLY A 1 91 ? 2.318 -0.581 -17.369 1.00 82.38 91 GLY A C 1
ATOM 723 O O . GLY A 1 91 ? 2.939 -1.407 -16.704 1.00 82.38 91 GLY A O 1
ATOM 724 N N . LYS A 1 92 ? 1.064 -0.807 -17.782 1.00 84.06 92 LYS A N 1
ATOM 725 C CA . LYS A 1 92 ? 0.292 -1.940 -17.254 1.00 84.06 92 LYS A CA 1
ATOM 726 C C . LYS A 1 92 ? 0.876 -3.309 -17.615 1.00 84.06 92 LYS A C 1
ATOM 728 O O . LYS A 1 92 ? 0.690 -4.257 -16.864 1.00 84.06 92 LYS A O 1
ATOM 733 N N . SER A 1 93 ? 1.566 -3.405 -18.746 1.00 87.25 93 SER A N 1
ATOM 734 C CA . SER A 1 93 ? 2.189 -4.636 -19.234 1.00 87.25 93 SER A CA 1
ATOM 735 C C . SER A 1 93 ? 3.380 -5.102 -18.401 1.00 87.25 93 SER A C 1
ATOM 737 O O . SER A 1 93 ? 3.707 -6.281 -18.449 1.00 87.25 93 SER A O 1
ATOM 739 N N . GLU A 1 94 ? 4.009 -4.220 -17.621 1.00 90.75 94 GLU A N 1
ATOM 740 C CA . GLU A 1 94 ? 5.184 -4.584 -16.822 1.00 90.75 94 GLU A CA 1
ATOM 741 C C . GLU A 1 94 ? 4.808 -5.310 -15.524 1.00 90.75 94 GLU A C 1
ATOM 743 O O . GLU A 1 94 ? 5.645 -6.000 -14.942 1.00 90.75 94 GLU A O 1
ATOM 748 N N . VAL A 1 95 ? 3.564 -5.144 -15.060 1.00 92.56 95 VAL A N 1
ATOM 749 C CA . VAL A 1 95 ? 3.118 -5.506 -13.709 1.00 92.56 95 VAL A CA 1
ATOM 750 C C . VAL A 1 95 ? 2.143 -6.677 -13.753 1.00 92.56 95 VAL A C 1
ATOM 752 O O . VAL A 1 95 ? 1.140 -6.657 -14.467 1.00 92.56 95 VAL A O 1
ATOM 755 N N . ASN A 1 96 ? 2.381 -7.669 -12.903 1.00 95.06 96 ASN A N 1
ATOM 756 C CA . ASN A 1 96 ? 1.474 -8.776 -12.661 1.00 95.06 96 ASN A CA 1
ATOM 757 C C . ASN A 1 96 ? 0.307 -8.343 -11.756 1.00 95.06 96 ASN A C 1
ATOM 759 O O . ASN A 1 96 ? 0.270 -8.632 -10.559 1.00 95.06 96 ASN A O 1
ATOM 763 N N . PHE A 1 97 ? -0.670 -7.641 -12.337 1.00 94.44 97 PHE A N 1
ATOM 764 C CA . PHE A 1 97 ? -1.860 -7.197 -11.603 1.00 94.44 97 PHE A CA 1
ATOM 765 C C . PHE A 1 97 ?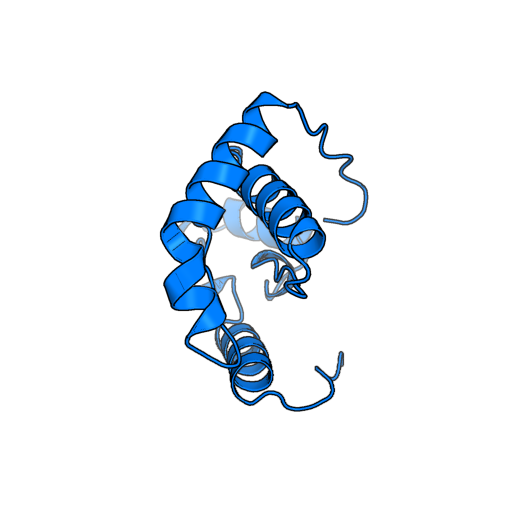 -2.724 -8.341 -11.083 1.00 94.44 97 PHE A C 1
ATOM 767 O O . PHE A 1 97 ? -3.405 -8.152 -10.081 1.00 94.44 97 PHE A O 1
ATOM 774 N N . ASN A 1 98 ? -2.694 -9.508 -11.728 1.00 95.62 98 ASN A N 1
ATOM 775 C CA . ASN A 1 98 ? -3.448 -10.664 -11.253 1.00 95.62 98 ASN A CA 1
ATOM 776 C C . ASN A 1 98 ? -2.917 -11.120 -9.888 1.00 95.62 98 ASN A C 1
ATOM 778 O O . ASN A 1 98 ? -3.700 -11.249 -8.954 1.00 95.62 98 ASN A O 1
ATOM 782 N N . LEU A 1 99 ? -1.593 -11.256 -9.751 1.00 95.75 99 LEU A N 1
ATOM 783 C CA . LEU A 1 99 ? -0.955 -11.616 -8.481 1.00 95.75 99 LEU A CA 1
ATOM 784 C C . LEU A 1 99 ? -1.134 -10.524 -7.414 1.00 95.75 99 LEU A C 1
ATOM 786 O O . LEU A 1 99 ? -1.427 -10.819 -6.259 1.00 95.75 99 LEU A O 1
ATOM 790 N N . LEU A 1 100 ? -1.011 -9.247 -7.796 1.00 95.88 100 LEU A N 1
ATOM 791 C CA . LEU A 1 100 ? -1.266 -8.137 -6.873 1.00 95.88 100 LEU A CA 1
ATOM 792 C C . LEU A 1 100 ? -2.710 -8.161 -6.351 1.00 95.88 100 LEU A C 1
ATOM 794 O O . LEU A 1 100 ? -2.936 -8.002 -5.152 1.00 95.88 100 LEU A O 1
ATOM 798 N N . GLN A 1 101 ? -3.683 -8.376 -7.239 1.00 95.81 101 GLN A N 1
ATOM 799 C CA . GLN A 1 101 ? -5.093 -8.447 -6.866 1.00 95.81 101 GLN A CA 1
ATOM 800 C C . GLN A 1 101 ? -5.387 -9.669 -5.991 1.00 95.81 101 GLN A C 1
ATOM 802 O O . GLN A 1 101 ? -6.176 -9.560 -5.057 1.00 95.81 101 GLN A O 1
ATOM 807 N N . GLU A 1 102 ? -4.747 -10.808 -6.256 1.00 96.25 102 GLU A N 1
ATOM 808 C CA . GLU A 1 102 ? -4.831 -12.001 -5.411 1.00 96.25 102 GLU A CA 1
ATOM 809 C C . GLU A 1 102 ? -4.375 -11.695 -3.980 1.00 96.25 102 GLU A C 1
ATOM 811 O O . GLU A 1 102 ? -5.136 -11.912 -3.040 1.00 96.25 102 GLU A O 1
ATOM 816 N N . HIS A 1 103 ? -3.197 -11.091 -3.802 1.00 95.62 103 HIS A N 1
ATOM 817 C CA . HIS A 1 103 ? -2.693 -10.732 -2.472 1.00 95.62 103 HIS A CA 1
ATOM 818 C C . HIS A 1 103 ? -3.584 -9.709 -1.752 1.00 95.62 103 HIS A C 1
ATOM 820 O O . HIS A 1 103 ? -3.804 -9.819 -0.545 1.00 95.62 103 HIS A O 1
ATOM 826 N N . VAL A 1 104 ? -4.140 -8.734 -2.481 1.00 95.62 104 VAL A N 1
ATOM 827 C CA . VAL A 1 104 ? -5.121 -7.785 -1.928 1.00 95.62 104 VAL A CA 1
ATOM 828 C C . VAL A 1 104 ? -6.390 -8.508 -1.473 1.00 95.62 104 VAL A C 1
ATOM 830 O O . VAL A 1 104 ? -6.893 -8.228 -0.386 1.00 95.62 104 VAL A O 1
ATOM 833 N N . ASN A 1 105 ? -6.901 -9.449 -2.269 1.00 95.38 105 ASN A N 1
ATOM 834 C CA . ASN A 1 105 ? -8.095 -10.217 -1.922 1.00 95.38 105 ASN A CA 1
ATOM 835 C C . ASN A 1 105 ? -7.861 -11.092 -0.687 1.00 95.38 105 ASN A C 1
ATOM 837 O O . ASN A 1 105 ? -8.701 -11.078 0.208 1.00 95.38 105 ASN A O 1
ATOM 841 N N . LEU A 1 106 ? -6.716 -11.777 -0.604 1.00 94.00 106 LEU A N 1
ATOM 842 C CA . LEU A 1 106 ? -6.334 -12.575 0.566 1.00 94.00 106 LEU A CA 1
ATOM 843 C C . LEU A 1 106 ? -6.297 -11.717 1.838 1.00 94.00 106 LEU A C 1
ATOM 845 O O . LEU A 1 106 ? -6.849 -12.106 2.866 1.00 94.00 106 LEU A O 1
ATOM 849 N N . PHE A 1 107 ? -5.723 -10.510 1.755 1.00 93.50 107 PHE A N 1
ATOM 850 C CA . PHE A 1 107 ? -5.711 -9.564 2.872 1.00 93.50 107 PHE A CA 1
ATOM 851 C C . PHE A 1 107 ? -7.127 -9.132 3.285 1.00 93.50 107 PHE A C 1
ATOM 853 O O . PHE A 1 107 ? -7.462 -9.160 4.468 1.00 93.50 107 PHE A O 1
ATOM 860 N N . LEU A 1 108 ? -7.981 -8.770 2.321 1.00 93.25 108 LEU A N 1
ATOM 861 C CA . LEU A 1 108 ? -9.360 -8.343 2.587 1.00 93.25 108 LEU A CA 1
ATOM 862 C C . LEU A 1 108 ? -10.238 -9.469 3.153 1.00 93.25 108 LEU A C 1
ATOM 864 O O . LEU A 1 108 ? -11.130 -9.209 3.960 1.00 93.25 108 LEU A O 1
ATOM 868 N N . GLN A 1 109 ? -9.985 -10.712 2.746 1.00 91.88 109 GLN A N 1
ATOM 869 C CA . GLN A 1 109 ? -10.673 -11.905 3.243 1.00 91.88 109 GLN A CA 1
ATOM 870 C C . GLN A 1 109 ? -10.143 -12.375 4.607 1.00 91.88 109 GLN A C 1
ATOM 872 O O . GLN A 1 109 ? -10.754 -13.250 5.216 1.00 91.88 109 GL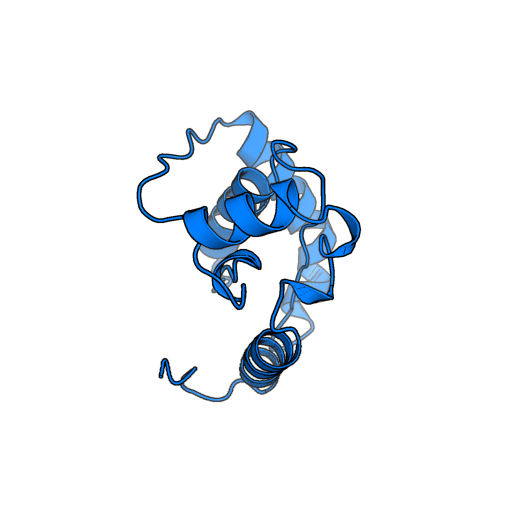N A O 1
ATOM 877 N N . GLN A 1 110 ? -9.059 -11.766 5.109 1.00 80.00 110 GLN A N 1
ATOM 878 C CA . GLN A 1 110 ? -8.339 -12.179 6.319 1.00 80.00 110 GLN A CA 1
ATOM 879 C C . GLN A 1 110 ? -7.862 -13.638 6.260 1.00 80.00 110 GLN A C 1
ATOM 881 O O . GLN A 1 110 ? -7.796 -14.319 7.286 1.00 80.00 110 GLN A O 1
ATOM 886 N N . GLU A 1 111 ? -7.532 -14.134 5.066 1.00 65.50 111 GLU A N 1
ATOM 887 C CA . GLU A 1 111 ? -7.000 -15.486 4.943 1.00 65.50 111 GLU A CA 1
ATOM 888 C C . GLU A 1 111 ? -5.555 -15.539 5.469 1.00 65.50 111 GLU A C 1
ATOM 890 O O . GLU A 1 111 ? -4.739 -14.664 5.152 1.00 65.50 111 GLU A O 1
ATOM 895 N N . PRO A 1 112 ? -5.206 -16.540 6.295 1.00 49.19 112 PRO A N 1
ATOM 896 C CA . PRO A 1 112 ? -3.851 -16.685 6.791 1.00 49.19 112 PRO A CA 1
ATOM 897 C C . PRO A 1 112 ? -2.932 -17.192 5.666 1.00 49.19 112 PRO A C 1
ATOM 899 O O . PRO A 1 112 ? -3.174 -18.246 5.087 1.00 49.19 112 PRO A O 1
ATOM 902 N N . GLU A 1 113 ? -1.846 -16.447 5.441 1.00 47.88 113 GLU A N 1
ATOM 903 C CA . GLU A 1 113 ? -0.691 -16.719 4.564 1.00 47.88 113 GLU A CA 1
ATOM 904 C C . GLU A 1 113 ? -0.826 -16.407 3.061 1.00 47.88 113 GLU A C 1
ATOM 906 O O . GLU A 1 113 ? -1.352 -17.175 2.258 1.00 47.88 113 GLU A O 1
ATOM 911 N N . ILE A 1 114 ? -0.155 -15.321 2.653 1.00 52.34 114 ILE A N 1
ATOM 912 C CA . ILE A 1 114 ? 0.326 -15.138 1.281 1.00 52.34 114 ILE A CA 1
ATOM 913 C C . ILE A 1 114 ? 1.464 -16.146 1.065 1.00 52.34 114 ILE A C 1
ATOM 915 O O . ILE A 1 114 ? 2.571 -15.973 1.585 1.00 52.34 114 ILE A O 1
ATOM 919 N N . LYS A 1 115 ? 1.192 -17.231 0.335 1.00 37.56 115 LYS A N 1
ATOM 920 C CA . LYS A 1 115 ? 2.213 -18.213 -0.046 1.00 37.56 115 LYS A CA 1
ATOM 921 C C . LYS A 1 115 ? 3.166 -17.584 -1.058 1.00 37.56 115 LYS A C 1
ATOM 923 O O . LYS A 1 115 ? 2.846 -17.491 -2.237 1.00 37.56 115 LYS A O 1
ATOM 928 N N . ASN A 1 116 ? 4.349 -17.190 -0.600 1.00 37.31 116 ASN A N 1
ATOM 929 C CA . ASN A 1 116 ? 5.466 -16.890 -1.492 1.00 37.31 116 ASN A CA 1
ATOM 930 C C . ASN A 1 116 ? 5.849 -18.183 -2.239 1.00 37.31 116 ASN A C 1
ATOM 932 O O . ASN A 1 116 ? 6.266 -19.149 -1.595 1.00 37.31 116 ASN A O 1
ATOM 936 N N . GLN A 1 117 ? 5.657 -18.215 -3.561 1.00 34.41 117 GLN A N 1
ATOM 937 C CA . GLN A 1 117 ? 6.279 -19.211 -4.446 1.00 34.41 117 GLN A CA 1
ATOM 938 C C . GLN A 1 117 ? 7.694 -18.779 -4.821 1.00 34.41 117 GLN A C 1
ATOM 940 O O . GLN A 1 117 ? 7.894 -17.564 -5.048 1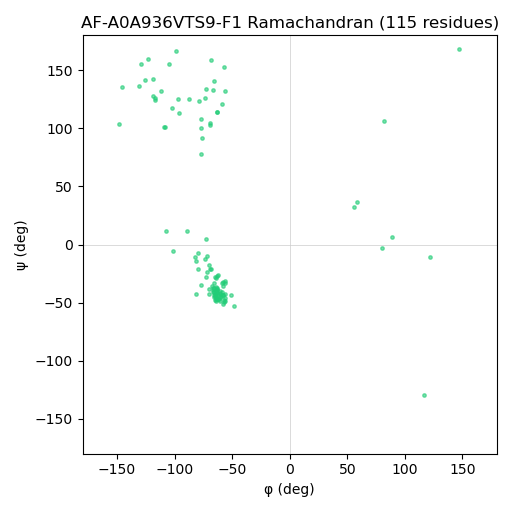.00 34.41 117 GLN A O 1
#

Solvent-accessible surface area (backbone atoms only — not comparable to full-atom values): 7432 Å² total; per-residue (Å²): 134,90,82,78,80,78,83,84,51,71,73,53,41,54,55,23,46,53,53,46,66,74,41,44,66,64,47,70,71,42,97,55,73,89,85,87,78,78,77,62,91,88,70,45,47,70,58,50,52,53,31,33,40,52,54,33,43,77,70,74,40,93,69,86,85,84,60,71,76,81,34,36,80,48,60,72,73,61,40,54,54,45,42,75,76,40,59,84,56,62,60,76,80,41,42,42,58,67,62,53,48,48,54,51,48,36,54,62,69,67,55,87,74,86,79,84,127

Sequence (117 aa):
MIGDKIHIKEEYLHNARKIKDLLEFDIRSVPAFVITIGGESGSGKSVTASCLKMVLDEANIPTLILHQDDYFFLPPYTNHKQRLLDITHVGKSEVNFNLLQEHVNLFLQQEPEIKNQ